Protein AF-A0A949Z017-F1 (afdb_monomer)

Radius of gyration: 17.83 Å; Cα contacts (8 Å, |Δi|>4): 53; chains: 1; bounding box: 43×36×55 Å

Foldseek 3Di:
DEDLQPPVQVDPPPVSNVQRDYDHDNCPDPVCCCVRPVCVVVVVVVLVCCCVVPDPDDDPLCVVVSVVVVVVCVVCVVPPDCPVVVVVVCVVPADDDDPVCVVVSPDDVSVVPPPPRPDRPDDDDPDD

pLDDT: mean 74.89, std 16.21, range [35.22, 94.5]

Secondary structure (DSSP, 8-state):
-EE---GGGG-SSHHHHHH---EE---SSGGGHHHH-TTHHHHHHHHHHHHHHH-S---GGGHHHHHHHHHHHHTTTT--TTHHHHHHHHHHHSPP--HHHHHHT---STT-S---PPP--PPPP---

Mean predicted aligned error: 11.19 Å

Solvent-accessible surface area (backbone atoms only — not comparable to full-atom values): 8220 Å² total; per-residue (Å²): 85,84,41,67,54,56,74,81,68,67,33,98,47,80,70,48,50,79,72,51,68,63,49,66,50,67,72,88,48,79,78,50,42,59,76,78,44,66,60,52,65,58,50,51,50,51,52,53,52,48,51,64,72,75,36,99,71,83,52,80,71,49,41,78,54,56,54,50,51,48,53,55,48,66,77,41,69,91,42,77,86,54,48,66,57,53,48,52,51,47,62,72,72,44,73,83,79,52,71,66,40,56,75,70,45,55,75,70,70,68,78,72,58,79,74,80,66,75,73,85,74,78,74,79,80,86,76,132

Structure (mmCIF, N/CA/C/O backbone):
data_AF-A0A949Z017-F1
#
_entry.id   AF-A0A949Z017-F1
#
loop_
_atom_site.group_PDB
_atom_site.id
_atom_site.type_symbol
_atom_site.label_atom_id
_atom_site.label_alt_id
_atom_site.label_comp_id
_atom_site.label_asym_id
_atom_site.label_entity_id
_atom_site.label_seq_id
_atom_site.pdbx_PDB_ins_code
_atom_site.Cartn_x
_atom_site.Cartn_y
_atom_site.Cartn_z
_atom_site.occupancy
_atom_site.B_iso_or_equiv
_atom_site.auth_seq_id
_atom_site.auth_comp_id
_atom_site.auth_asym_id
_atom_site.auth_atom_id
_atom_site.pdbx_PDB_model_num
ATOM 1 N N . MET A 1 1 ? 4.578 -12.236 -18.664 1.00 68.25 1 MET A N 1
ATOM 2 C CA . MET A 1 1 ? 4.961 -11.004 -17.926 1.00 68.25 1 MET A CA 1
ATOM 3 C C . MET A 1 1 ? 6.401 -11.142 -17.444 1.00 68.25 1 MET A C 1
ATOM 5 O O . MET A 1 1 ? 6.753 -12.227 -17.006 1.00 68.25 1 MET A O 1
ATOM 9 N N . LEU A 1 2 ? 7.226 -10.096 -17.527 1.00 78.12 2 LEU A N 1
ATOM 10 C CA . LEU A 1 2 ? 8.580 -10.097 -16.955 1.00 78.12 2 LEU A CA 1
ATOM 11 C C . LEU A 1 2 ? 8.506 -9.939 -15.427 1.00 78.12 2 LEU A C 1
ATOM 13 O O . LEU A 1 2 ? 7.743 -9.097 -14.950 1.00 78.12 2 LEU A O 1
ATOM 17 N N . THR A 1 3 ? 9.254 -10.729 -14.658 1.00 77.06 3 THR A N 1
ATOM 18 C CA . THR A 1 3 ? 9.318 -10.597 -13.188 1.00 77.06 3 THR A CA 1
ATOM 19 C C . THR A 1 3 ? 10.755 -10.684 -12.693 1.00 77.06 3 THR A C 1
ATOM 21 O O . THR A 1 3 ? 11.613 -11.238 -13.368 1.00 77.06 3 THR A O 1
ATOM 24 N N . ASP A 1 4 ? 11.009 -10.173 -11.491 1.00 76.69 4 ASP A N 1
ATOM 25 C CA . ASP A 1 4 ? 12.310 -10.227 -10.802 1.00 76.69 4 ASP A CA 1
ATOM 26 C C . ASP A 1 4 ? 12.712 -11.643 -10.327 1.00 76.69 4 ASP A C 1
ATOM 28 O O . ASP A 1 4 ? 13.735 -11.830 -9.670 1.00 76.69 4 ASP A O 1
ATOM 32 N N . GLY A 1 5 ? 11.892 -12.660 -10.620 1.00 74.19 5 GLY A N 1
ATOM 33 C CA . GLY A 1 5 ? 12.123 -14.036 -10.193 1.00 74.19 5 GLY A CA 1
ATOM 34 C C . GLY A 1 5 ? 11.853 -14.309 -8.708 1.00 74.19 5 GLY A C 1
ATOM 35 O O . GLY A 1 5 ? 12.232 -15.384 -8.225 1.00 74.19 5 GLY A O 1
ATOM 36 N N . PHE A 1 6 ? 11.178 -13.401 -7.986 1.00 7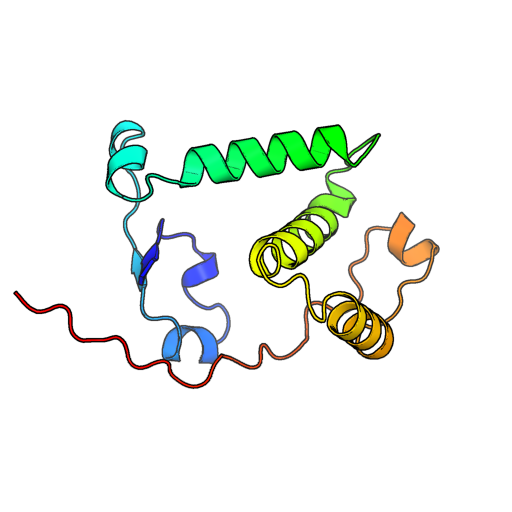7.62 6 PHE A N 1
ATOM 37 C CA . PHE A 1 6 ? 10.813 -13.604 -6.583 1.00 77.62 6 PHE A CA 1
ATOM 38 C C . PHE A 1 6 ? 10.030 -14.909 -6.382 1.00 77.62 6 PHE A C 1
ATOM 40 O O . PHE A 1 6 ? 9.085 -15.223 -7.110 1.00 77.62 6 PHE A O 1
ATOM 47 N N . ALA A 1 7 ? 10.389 -15.665 -5.339 1.00 75.81 7 ALA A N 1
ATOM 48 C CA . ALA A 1 7 ? 9.821 -16.986 -5.064 1.00 75.81 7 ALA A CA 1
ATOM 49 C C . ALA A 1 7 ? 8.287 -16.977 -4.918 1.00 75.81 7 ALA A C 1
ATOM 51 O O . ALA A 1 7 ? 7.638 -17.980 -5.207 1.00 75.81 7 ALA A O 1
ATOM 52 N N . GLY A 1 8 ? 7.689 -15.841 -4.541 1.00 69.88 8 GLY A N 1
ATOM 53 C CA . GLY A 1 8 ? 6.236 -15.676 -4.471 1.00 69.88 8 GLY A CA 1
ATOM 54 C C . GLY A 1 8 ? 5.505 -15.841 -5.812 1.00 69.88 8 GLY A C 1
ATOM 55 O O . GLY A 1 8 ? 4.326 -16.190 -5.810 1.00 69.88 8 GLY A O 1
ATOM 56 N N . TYR A 1 9 ? 6.182 -15.649 -6.950 1.00 70.19 9 TYR A N 1
ATOM 57 C CA . TYR A 1 9 ? 5.603 -15.868 -8.282 1.00 70.19 9 TYR A CA 1
ATOM 58 C C . TYR A 1 9 ? 5.581 -17.335 -8.707 1.00 70.19 9 TYR A C 1
ATOM 60 O O . TYR A 1 9 ? 4.864 -17.682 -9.642 1.00 70.19 9 TYR A O 1
ATOM 68 N N . ARG A 1 10 ? 6.330 -18.205 -8.020 1.00 69.44 10 ARG A N 1
ATOM 69 C CA . ARG A 1 10 ? 6.430 -19.633 -8.362 1.00 69.44 10 ARG A CA 1
ATOM 70 C C . ARG A 1 10 ? 5.168 -20.428 -8.025 1.00 69.44 10 ARG A C 1
ATOM 72 O O . ARG A 1 10 ? 5.103 -21.594 -8.378 1.00 69.44 10 ARG A O 1
ATOM 79 N N . GLY A 1 11 ? 4.175 -19.792 -7.395 1.00 60.97 11 GLY A N 1
ATOM 80 C CA . GLY A 1 11 ? 2.915 -20.422 -7.019 1.00 60.97 11 GLY A CA 1
ATOM 81 C C . GLY A 1 11 ? 3.120 -21.432 -5.897 1.00 60.97 11 GLY A C 1
ATOM 82 O O . GLY A 1 11 ? 3.616 -22.527 -6.108 1.00 60.97 11 GLY A O 1
ATOM 83 N N . ARG A 1 12 ? 2.731 -21.070 -4.671 1.00 55.28 12 ARG A N 1
ATOM 84 C CA . ARG A 1 12 ? 2.632 -22.055 -3.578 1.00 55.28 12 ARG A CA 1
ATOM 85 C C . ARG A 1 12 ? 1.359 -22.909 -3.689 1.00 55.28 12 ARG A C 1
ATOM 87 O O . ARG A 1 12 ? 1.282 -23.953 -3.061 1.00 55.28 12 ARG A O 1
ATOM 94 N N . ASP A 1 13 ? 0.405 -22.433 -4.490 1.00 57.75 13 ASP A N 1
ATOM 95 C CA . ASP A 1 13 ? -0.872 -23.054 -4.844 1.00 57.75 13 ASP A CA 1
ATOM 96 C C . ASP A 1 13 ? -0.839 -23.443 -6.327 1.00 57.75 13 ASP A C 1
ATOM 98 O O . ASP A 1 13 ? -0.433 -22.623 -7.162 1.00 57.75 13 ASP A O 1
ATOM 102 N N . ALA A 1 14 ? -1.278 -24.662 -6.652 1.00 56.28 14 ALA A N 1
ATOM 103 C CA . ALA A 1 14 ? -1.235 -25.226 -8.007 1.00 56.28 14 ALA A CA 1
ATOM 104 C C . ALA A 1 14 ? -1.967 -24.352 -9.048 1.00 56.28 14 ALA A C 1
ATOM 106 O O . ALA A 1 14 ? -1.526 -24.242 -10.193 1.00 56.28 14 ALA A O 1
ATOM 107 N N . ASP A 1 15 ? -3.016 -23.643 -8.627 1.00 60.56 15 ASP A N 1
ATOM 108 C CA . ASP A 1 15 ? -3.818 -22.776 -9.493 1.00 60.56 15 ASP A CA 1
ATOM 109 C C . ASP A 1 15 ? -3.059 -21.527 -9.966 1.00 60.56 15 ASP A C 1
ATOM 111 O O . ASP A 1 15 ? -3.282 -21.030 -11.071 1.00 60.56 15 ASP A O 1
ATOM 115 N N . LEU A 1 16 ? -2.126 -20.993 -9.166 1.00 62.97 16 LEU A N 1
ATOM 116 C CA . LEU A 1 16 ? -1.446 -19.745 -9.529 1.00 62.97 16 LEU A CA 1
ATOM 117 C C . LEU A 1 16 ? -0.483 -19.948 -10.708 1.00 62.97 16 LEU A C 1
ATOM 119 O O . LEU A 1 16 ? -0.369 -19.063 -11.555 1.00 62.97 16 LEU A O 1
ATOM 123 N N . GLY A 1 17 ? 0.168 -21.112 -10.788 1.00 62.97 17 GLY A N 1
ATOM 124 C CA . GLY A 1 17 ? 1.084 -21.455 -11.881 1.00 62.97 17 GLY A CA 1
ATOM 125 C C . GLY A 1 17 ? 0.383 -21.600 -13.236 1.00 62.97 17 GLY A C 1
ATOM 126 O O . GLY A 1 17 ? 0.965 -21.261 -14.264 1.00 62.97 17 GLY A O 1
ATOM 127 N N . ALA A 1 18 ? -0.888 -22.019 -13.242 1.00 66.38 18 ALA A N 1
ATOM 128 C CA . ALA A 1 18 ? -1.683 -22.148 -14.463 1.00 66.38 18 ALA A CA 1
ATOM 129 C C . ALA A 1 18 ? -2.031 -20.786 -15.094 1.00 66.38 18 ALA A C 1
ATOM 131 O O . ALA A 1 18 ? -2.105 -20.662 -16.318 1.00 66.38 18 ALA A O 1
ATOM 132 N N . HIS A 1 19 ? -2.208 -19.750 -14.268 1.00 65.56 19 HIS A N 1
ATOM 133 C CA . HIS A 1 19 ? -2.658 -18.429 -14.716 1.00 65.56 19 HIS A CA 1
ATOM 134 C C . HIS A 1 19 ? -1.549 -17.373 -14.771 1.00 65.56 19 HIS A C 1
ATOM 136 O O . HIS A 1 19 ? -1.686 -16.380 -15.488 1.00 65.56 19 HIS A O 1
ATOM 142 N N . LEU A 1 20 ? -0.445 -17.563 -14.045 1.00 70.31 20 LEU A N 1
ATOM 143 C CA . LEU A 1 20 ? 0.646 -16.595 -13.966 1.00 70.31 20 LEU A CA 1
ATOM 144 C C . LEU A 1 20 ? 1.869 -17.048 -14.773 1.00 70.31 20 LEU A C 1
ATOM 146 O O . LEU A 1 20 ? 2.900 -17.437 -14.221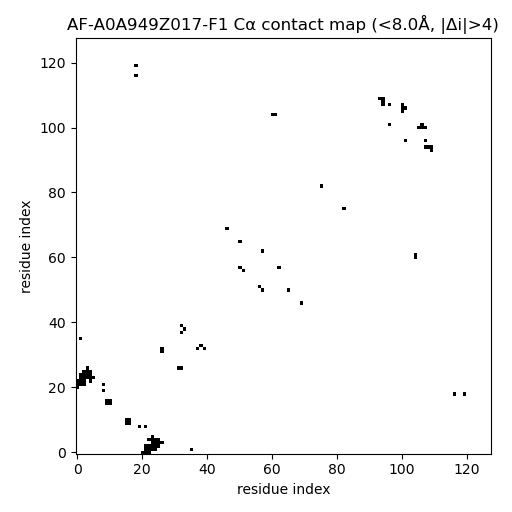 1.00 70.31 20 LEU A O 1
ATOM 150 N N . LYS A 1 21 ? 1.777 -16.932 -16.102 1.00 72.69 21 LYS A N 1
ATOM 151 C CA . LYS A 1 21 ? 2.929 -17.125 -16.994 1.00 72.69 21 LYS A CA 1
ATOM 152 C C . LYS A 1 21 ? 3.885 -15.936 -16.886 1.00 72.69 21 LYS A C 1
ATOM 154 O O . LYS A 1 21 ? 3.603 -14.831 -17.373 1.00 72.69 21 LYS A O 1
ATOM 159 N N . HIS A 1 22 ? 5.028 -16.163 -16.248 1.00 76.62 22 HIS A N 1
ATOM 160 C CA . HIS A 1 22 ? 6.069 -15.156 -16.109 1.00 76.62 22 HIS A CA 1
ATOM 161 C C . HIS A 1 22 ? 7.434 -15.645 -16.587 1.00 76.62 22 HIS A C 1
ATOM 163 O O . HIS A 1 22 ? 7.741 -16.830 -16.503 1.00 76.62 22 HIS A O 1
ATOM 169 N N . THR A 1 23 ? 8.242 -14.700 -17.059 1.00 77.94 23 THR A N 1
ATOM 170 C CA . THR A 1 23 ? 9.643 -14.917 -17.418 1.00 77.94 23 THR A CA 1
ATOM 171 C C . THR A 1 23 ? 10.487 -14.323 -16.293 1.00 77.94 23 THR A C 1
ATOM 173 O O . THR A 1 23 ? 10.508 -13.094 -16.161 1.00 77.94 23 THR A O 1
ATOM 176 N N . PRO A 1 24 ? 11.107 -15.154 -15.435 1.00 76.75 24 PRO A N 1
ATOM 177 C CA . PRO A 1 24 ? 11.928 -14.656 -14.344 1.00 76.75 24 PRO A CA 1
ATOM 178 C C . PRO A 1 24 ? 13.248 -14.120 -14.904 1.00 76.75 24 PRO A C 1
ATOM 180 O O . PRO A 1 24 ? 14.008 -14.856 -15.527 1.00 76.75 24 PRO A O 1
ATOM 183 N N . VAL A 1 25 ? 13.523 -12.844 -14.656 1.00 78.00 25 VAL A N 1
ATOM 184 C CA . VAL A 1 25 ? 14.809 -12.202 -14.926 1.00 78.00 25 VAL A CA 1
ATOM 185 C C . VAL A 1 25 ? 15.348 -11.691 -13.603 1.00 78.00 25 VAL A C 1
ATOM 187 O O . VAL A 1 25 ? 14.876 -10.698 -13.051 1.00 78.00 25 VAL A O 1
ATOM 190 N N . VAL A 1 26 ? 16.323 -12.421 -13.068 1.00 72.25 26 VAL A N 1
ATOM 191 C CA . VAL A 1 26 ? 17.032 -12.023 -11.855 1.00 72.25 26 VAL A CA 1
ATOM 192 C C . VAL A 1 26 ? 18.051 -10.965 -12.252 1.00 72.25 26 VAL A C 1
ATOM 194 O O . VAL A 1 26 ? 18.953 -11.233 -13.044 1.00 72.25 26 VAL A O 1
ATOM 197 N N . GLN A 1 27 ? 17.894 -9.759 -11.713 1.00 66.75 27 GLN A N 1
ATOM 198 C CA . GLN A 1 27 ? 18.869 -8.689 -11.889 1.00 66.75 27 GLN A CA 1
ATOM 199 C C . GLN A 1 27 ? 20.145 -9.075 -11.147 1.00 66.75 27 GLN A C 1
ATOM 201 O O . GLN A 1 27 ? 20.198 -9.039 -9.921 1.00 66.75 27 GLN A O 1
ATOM 206 N N . SER A 1 28 ? 21.150 -9.517 -11.898 1.00 68.25 28 SER A N 1
ATOM 207 C CA . SER A 1 28 ? 22.491 -9.786 -11.379 1.00 68.25 28 SER A CA 1
ATOM 208 C C . SER A 1 28 ? 23.206 -8.492 -10.984 1.00 68.25 28 SER A C 1
ATOM 210 O O . SER A 1 28 ? 23.874 -8.458 -9.956 1.00 68.25 28 SER A O 1
ATOM 212 N N . ASP A 1 29 ? 23.023 -7.431 -11.775 1.00 71.88 29 ASP A N 1
ATOM 213 C CA . ASP A 1 29 ? 23.582 -6.098 -11.551 1.00 71.88 29 ASP A CA 1
ATOM 214 C C . ASP A 1 29 ? 22.468 -5.050 -11.381 1.00 71.88 29 ASP A C 1
ATOM 216 O O . ASP A 1 29 ? 21.452 -5.061 -12.082 1.00 71.88 29 ASP A O 1
ATOM 220 N N . SER A 1 30 ? 22.699 -4.115 -10.461 1.00 64.50 30 SER A N 1
ATOM 221 C CA . SER A 1 30 ? 21.893 -2.921 -10.206 1.00 64.50 30 SER A CA 1
ATOM 222 C C . SER A 1 30 ? 21.668 -2.044 -11.444 1.00 64.50 30 SER A C 1
ATOM 224 O O . SER A 1 30 ? 20.603 -1.440 -11.565 1.00 64.50 30 SER A O 1
ATOM 226 N N . ALA A 1 31 ? 22.618 -2.004 -12.386 1.00 67.06 31 ALA A N 1
ATOM 227 C CA . ALA A 1 31 ? 22.483 -1.240 -13.628 1.00 67.06 31 ALA A CA 1
ATOM 228 C C . ALA A 1 31 ? 21.345 -1.769 -14.523 1.00 67.06 31 ALA A C 1
ATOM 230 O O . ALA A 1 31 ? 20.655 -0.995 -15.189 1.00 67.06 31 ALA A O 1
ATOM 231 N N . ASN A 1 32 ? 21.067 -3.074 -14.453 1.00 70.38 32 ASN A N 1
ATOM 232 C CA . ASN A 1 32 ? 20.031 -3.731 -15.254 1.00 70.38 32 ASN A CA 1
ATOM 233 C C . ASN A 1 32 ? 18.610 -3.403 -14.755 1.00 70.38 32 ASN A C 1
ATOM 235 O O . ASN A 1 32 ? 17.615 -3.744 -15.400 1.00 70.38 32 ASN A O 1
ATOM 239 N N . ALA A 1 33 ? 18.486 -2.730 -13.603 1.00 64.44 33 ALA A N 1
ATOM 240 C CA . ALA A 1 33 ? 17.199 -2.329 -13.051 1.00 64.44 33 ALA A CA 1
ATOM 241 C C . ALA A 1 33 ? 16.459 -1.306 -13.914 1.00 64.44 33 ALA A C 1
ATOM 243 O O . ALA A 1 33 ? 15.244 -1.426 -14.093 1.00 64.44 33 ALA A O 1
ATOM 244 N N . GLY A 1 34 ? 17.196 -0.357 -14.497 1.00 64.94 34 GLY A N 1
ATOM 245 C CA . GLY A 1 34 ? 16.637 0.644 -15.403 1.00 64.94 34 GLY A CA 1
ATOM 246 C C . GLY A 1 34 ? 16.148 0.057 -16.728 1.00 64.94 34 GLY A C 1
ATOM 247 O O . GLY A 1 34 ? 15.182 0.563 -17.291 1.00 64.94 34 GLY A O 1
ATOM 248 N N . GLU A 1 35 ? 16.770 -1.029 -17.191 1.00 72.44 35 GLU A N 1
ATOM 249 C CA . GLU A 1 35 ? 16.427 -1.697 -18.451 1.00 72.44 35 GLU A CA 1
ATOM 250 C C . GLU A 1 35 ? 15.185 -2.585 -18.305 1.00 72.44 35 GLU A C 1
ATOM 252 O O . GLU A 1 35 ? 14.233 -2.471 -19.0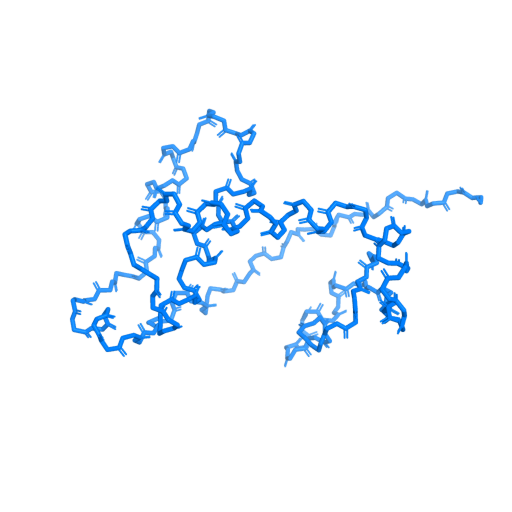75 1.00 72.44 35 GLU A O 1
ATOM 257 N N . PHE A 1 36 ? 15.152 -3.438 -17.276 1.00 73.44 36 PHE A N 1
ATOM 258 C CA . PHE A 1 36 ? 14.067 -4.408 -17.111 1.00 73.44 36 PHE A CA 1
ATOM 259 C C . PHE A 1 36 ? 12.843 -3.848 -16.373 1.00 73.44 36 PHE A C 1
ATOM 261 O O . PHE A 1 36 ? 11.716 -4.245 -16.675 1.00 73.44 36 PHE A O 1
ATOM 268 N N . PHE A 1 37 ? 13.026 -2.931 -15.413 1.00 78.31 37 PHE A N 1
ATOM 269 C CA . PHE A 1 37 ? 11.930 -2.364 -14.616 1.00 78.31 37 PHE A CA 1
ATOM 270 C C . PHE A 1 37 ? 12.100 -0.851 -14.379 1.00 78.31 37 PHE A C 1
ATOM 272 O O . PHE A 1 37 ? 12.261 -0.418 -13.235 1.00 78.31 37 PHE A O 1
ATOM 279 N N . PRO A 1 38 ? 11.965 -0.008 -15.417 1.00 78.50 38 PRO A N 1
ATOM 280 C CA . PRO A 1 38 ? 12.296 1.420 -15.343 1.00 78.50 38 PRO A CA 1
ATOM 281 C C . PRO A 1 38 ? 11.527 2.201 -14.261 1.00 78.50 38 PRO A C 1
ATOM 283 O O . PRO A 1 38 ? 12.032 3.171 -13.705 1.00 78.50 38 PRO A O 1
ATOM 286 N N . ILE A 1 39 ? 10.307 1.774 -13.916 1.00 83.94 39 ILE A N 1
ATOM 287 C CA . ILE A 1 39 ? 9.432 2.475 -12.957 1.00 83.94 39 ILE A CA 1
ATOM 288 C C . ILE A 1 39 ? 9.660 2.006 -11.505 1.00 83.94 39 ILE A C 1
ATOM 290 O O . ILE A 1 39 ? 9.156 2.624 -10.564 1.00 83.94 39 ILE A O 1
ATOM 294 N N . ILE A 1 40 ? 10.416 0.925 -11.272 1.00 84.94 40 ILE A N 1
ATOM 295 C CA . ILE A 1 40 ? 10.446 0.264 -9.958 1.00 84.94 40 ILE A CA 1
ATOM 296 C C . ILE A 1 40 ? 11.016 1.159 -8.853 1.00 84.94 40 ILE A C 1
ATOM 298 O O . ILE A 1 40 ? 10.474 1.211 -7.749 1.00 84.94 40 ILE A O 1
ATOM 302 N N . HIS A 1 41 ? 12.059 1.931 -9.157 1.00 85.06 41 HIS A N 1
ATOM 303 C CA . HIS A 1 41 ? 12.658 2.853 -8.196 1.00 85.06 41 HIS A CA 1
ATOM 304 C C . HIS A 1 41 ? 11.691 3.980 -7.828 1.00 85.06 41 HIS A C 1
ATOM 306 O O . HIS A 1 41 ? 11.539 4.294 -6.648 1.00 85.06 41 HIS A O 1
ATOM 312 N N . THR A 1 42 ? 10.963 4.524 -8.807 1.00 89.62 42 THR A N 1
ATOM 313 C CA . THR A 1 42 ? 9.902 5.512 -8.569 1.00 89.62 42 THR A CA 1
ATOM 314 C C . THR A 1 42 ? 8.790 4.924 -7.708 1.00 89.62 42 THR A C 1
ATOM 316 O O . THR A 1 42 ? 8.316 5.575 -6.779 1.00 89.62 42 THR A O 1
ATOM 319 N N . LEU A 1 43 ? 8.405 3.671 -7.961 1.00 89.69 43 LEU A N 1
ATOM 320 C CA . LEU A 1 43 ? 7.403 2.966 -7.169 1.00 89.69 43 LEU A CA 1
ATOM 321 C C . LEU A 1 43 ? 7.818 2.868 -5.696 1.00 89.69 43 LEU A C 1
ATOM 323 O O . LEU A 1 43 ? 7.037 3.216 -4.810 1.00 89.69 43 LEU A O 1
ATOM 327 N N . PHE A 1 44 ? 9.057 2.445 -5.431 1.00 89.94 44 PHE A N 1
ATOM 328 C CA . PHE A 1 44 ? 9.582 2.348 -4.071 1.00 89.94 44 PHE A CA 1
ATOM 329 C C . PHE A 1 44 ? 9.712 3.710 -3.391 1.00 89.94 44 PHE A C 1
ATOM 331 O O . PHE A 1 44 ? 9.358 3.833 -2.218 1.00 89.94 44 PHE A O 1
ATOM 338 N N . SER A 1 45 ? 10.163 4.737 -4.110 1.00 91.75 45 SER A N 1
ATOM 339 C CA . SER A 1 45 ? 10.200 6.110 -3.596 1.00 91.75 45 SER A CA 1
ATOM 340 C C . SER A 1 45 ? 8.803 6.603 -3.214 1.00 91.75 45 SER A C 1
ATOM 342 O O . SER A 1 45 ? 8.626 7.155 -2.130 1.00 91.75 45 SER A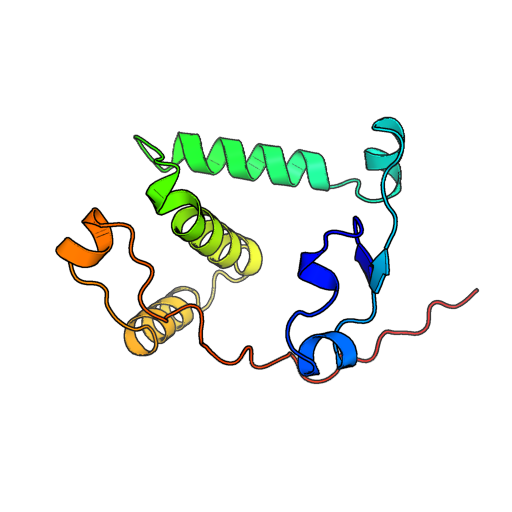 O 1
ATOM 344 N N . ASN A 1 46 ? 7.787 6.307 -4.028 1.00 93.38 46 ASN A N 1
ATOM 345 C CA . ASN A 1 46 ? 6.397 6.664 -3.741 1.00 93.38 46 ASN A CA 1
ATOM 346 C C . ASN A 1 46 ? 5.842 5.926 -2.515 1.00 93.38 46 ASN A C 1
ATOM 348 O O . ASN A 1 46 ? 5.138 6.530 -1.709 1.00 93.38 46 ASN A O 1
ATOM 352 N N . ILE A 1 47 ? 6.160 4.637 -2.345 1.00 93.81 47 ILE A N 1
ATOM 353 C CA . ILE A 1 47 ? 5.768 3.873 -1.149 1.00 93.81 47 ILE A CA 1
ATOM 354 C C . ILE A 1 47 ? 6.388 4.498 0.103 1.00 93.81 47 ILE A C 1
ATOM 356 O O . ILE A 1 47 ? 5.685 4.716 1.088 1.00 93.81 47 ILE A O 1
ATOM 360 N N . LYS A 1 48 ? 7.689 4.814 0.064 1.00 92.06 48 LYS A N 1
ATOM 361 C CA . LYS A 1 48 ? 8.399 5.441 1.189 1.00 92.06 48 LYS A CA 1
ATOM 362 C C . LYS A 1 48 ? 7.794 6.799 1.544 1.00 92.06 48 LYS A C 1
ATOM 364 O O . LYS A 1 48 ? 7.476 7.027 2.708 1.00 92.06 48 LYS A O 1
ATOM 369 N N . ALA A 1 49 ? 7.582 7.660 0.549 1.00 94.25 49 ALA A N 1
ATOM 370 C CA . ALA A 1 49 ? 6.971 8.971 0.748 1.00 94.25 49 ALA A CA 1
ATOM 371 C C . ALA A 1 49 ? 5.549 8.861 1.320 1.00 94.25 49 ALA A C 1
ATOM 373 O O . ALA A 1 49 ? 5.203 9.579 2.253 1.00 94.25 49 ALA A O 1
ATOM 374 N N . TRP A 1 50 ? 4.741 7.922 0.819 1.00 94.50 50 TRP A N 1
ATOM 375 C CA . TRP A 1 50 ? 3.391 7.685 1.330 1.00 94.50 50 TRP A CA 1
ATOM 376 C C . TRP A 1 50 ? 3.386 7.196 2.783 1.00 94.50 50 TRP A C 1
ATOM 378 O O . TRP A 1 50 ? 2.591 7.696 3.579 1.00 94.50 50 TRP A O 1
ATOM 388 N N . LEU A 1 51 ? 4.272 6.258 3.137 1.00 93.00 51 LEU A N 1
ATOM 389 C CA . LEU A 1 51 ? 4.382 5.731 4.501 1.00 93.00 51 LEU A CA 1
ATOM 390 C C . LEU A 1 51 ? 4.735 6.834 5.501 1.00 93.00 51 LEU A C 1
ATOM 392 O O . LEU A 1 51 ? 4.078 6.943 6.532 1.00 93.00 51 LEU A O 1
ATOM 396 N N . VAL A 1 52 ? 5.736 7.656 5.176 1.00 92.38 52 VAL A N 1
ATOM 397 C CA . VAL A 1 52 ? 6.193 8.758 6.036 1.00 92.38 52 VAL A CA 1
ATOM 398 C C . VAL A 1 52 ? 5.167 9.894 6.091 1.00 92.38 52 VAL A C 1
ATOM 400 O O . VAL A 1 52 ? 4.972 10.487 7.144 1.00 92.38 52 VAL A O 1
ATOM 403 N N . GLY A 1 53 ? 4.493 10.192 4.977 1.00 93.00 53 GLY A N 1
ATOM 404 C CA . GLY A 1 53 ? 3.520 11.285 4.912 1.00 93.00 53 GLY A CA 1
ATOM 405 C C . GLY A 1 53 ? 2.159 10.963 5.536 1.00 93.00 53 GLY A C 1
ATOM 406 O O . GLY A 1 53 ? 1.499 11.860 6.046 1.00 93.00 53 GLY A O 1
ATOM 407 N N . THR A 1 54 ? 1.720 9.701 5.496 1.00 91.50 54 THR A N 1
ATOM 408 C CA . THR A 1 54 ? 0.370 9.305 5.951 1.00 91.50 54 THR A CA 1
ATOM 409 C C . THR A 1 54 ? 0.355 8.820 7.398 1.00 91.50 54 THR A C 1
ATOM 411 O O . THR A 1 54 ? -0.660 8.949 8.082 1.00 91.50 54 THR A O 1
ATOM 414 N N . HIS A 1 55 ? 1.449 8.223 7.875 1.00 89.69 55 HIS A N 1
ATOM 415 C CA . HIS A 1 55 ? 1.493 7.580 9.183 1.00 89.69 55 HIS A CA 1
ATOM 416 C C . HIS A 1 55 ? 2.530 8.248 10.085 1.00 89.69 55 HIS A C 1
ATOM 418 O O . HIS A 1 55 ? 3.700 8.338 9.734 1.00 89.69 55 HIS A O 1
ATOM 424 N N . HIS A 1 56 ? 2.118 8.634 11.296 1.00 86.00 56 HIS A N 1
ATOM 425 C CA . HIS A 1 56 ? 3.030 9.176 12.312 1.00 86.00 56 HIS A CA 1
ATOM 426 C C . HIS A 1 56 ? 4.077 8.158 12.791 1.00 86.00 56 HIS A C 1
ATOM 428 O O . HIS A 1 56 ? 5.151 8.537 13.246 1.00 86.00 56 HIS A O 1
ATOM 434 N N . GLY A 1 57 ? 3.774 6.863 12.688 1.00 87.31 57 GLY A N 1
ATOM 435 C CA . GLY A 1 57 ? 4.689 5.782 13.023 1.00 87.31 57 GLY A CA 1
ATOM 436 C C . GLY A 1 57 ? 4.292 4.503 12.300 1.00 87.31 57 GLY A C 1
ATOM 437 O O . GLY A 1 57 ? 3.113 4.148 12.242 1.00 87.31 57 GLY A O 1
ATOM 438 N N . VAL A 1 58 ? 5.282 3.813 11.739 1.00 88.69 58 VAL A N 1
ATOM 439 C CA . VAL A 1 58 ? 5.092 2.561 11.002 1.00 88.69 58 VAL A CA 1
ATOM 440 C C . VAL A 1 58 ? 5.785 1.446 11.770 1.00 88.69 58 VAL A C 1
ATOM 442 O O . VAL A 1 58 ? 7.003 1.438 11.915 1.00 88.69 58 VAL A O 1
ATOM 445 N N . SER A 1 59 ? 5.003 0.484 12.255 1.00 89.31 59 SER A N 1
ATOM 446 C CA . SER A 1 59 ? 5.540 -0.715 12.897 1.00 89.31 59 SER A CA 1
ATOM 447 C C . SER A 1 59 ? 5.695 -1.849 11.888 1.00 89.31 59 SER A C 1
ATOM 449 O O . SER A 1 59 ? 4.761 -2.152 11.139 1.00 89.31 59 SER A O 1
ATOM 451 N N . ALA A 1 60 ? 6.836 -2.547 11.928 1.00 89.06 60 ALA A N 1
ATOM 452 C CA . ALA A 1 60 ? 7.077 -3.757 11.134 1.00 89.06 60 ALA A CA 1
ATOM 453 C C . ALA A 1 60 ? 5.971 -4.811 11.337 1.00 89.06 60 ALA A C 1
ATOM 455 O O . ALA A 1 60 ? 5.564 -5.488 10.393 1.00 89.06 60 ALA A O 1
ATOM 456 N N . LYS A 1 61 ? 5.399 -4.865 12.547 1.00 89.19 61 LYS A N 1
ATOM 457 C CA . LYS A 1 61 ? 4.268 -5.724 12.922 1.00 89.19 61 LYS A CA 1
ATOM 458 C C . LYS A 1 61 ? 3.027 -5.525 12.047 1.00 89.19 61 LYS A C 1
ATOM 460 O O . LYS A 1 61 ? 2.265 -6.461 11.819 1.00 89.19 61 LYS A O 1
ATOM 465 N N . HIS A 1 62 ? 2.807 -4.307 11.560 1.00 88.62 62 HIS A N 1
ATOM 466 C CA . HIS A 1 62 ? 1.649 -3.954 10.738 1.00 88.62 62 HIS A CA 1
ATOM 467 C C . HIS A 1 62 ? 2.018 -3.685 9.278 1.00 88.62 62 HIS A C 1
ATOM 469 O O . HIS A 1 62 ? 1.137 -3.364 8.481 1.00 88.62 62 HIS A O 1
ATOM 475 N N . LEU A 1 63 ? 3.279 -3.900 8.887 1.00 89.44 63 LEU A N 1
ATOM 476 C CA . LEU A 1 63 ? 3.762 -3.684 7.522 1.00 89.44 63 LEU A CA 1
ATOM 477 C C . LEU A 1 63 ? 2.895 -4.365 6.446 1.00 89.44 63 LEU A C 1
ATOM 479 O O . LEU A 1 63 ? 2.518 -3.692 5.482 1.00 89.44 63 LEU A O 1
ATOM 483 N N . PRO A 1 64 ? 2.447 -5.628 6.614 1.00 87.25 64 PRO A N 1
ATOM 484 C CA . PRO A 1 64 ? 1.564 -6.261 5.635 1.00 87.25 64 PRO A CA 1
ATOM 485 C C . PRO A 1 64 ? 0.191 -5.586 5.473 1.00 87.25 64 PRO A C 1
ATOM 487 O O . PRO A 1 64 ? -0.489 -5.845 4.478 1.00 87.25 64 PRO A O 1
ATOM 490 N N . ARG A 1 65 ? -0.263 -4.780 6.445 1.00 86.69 65 ARG A N 1
ATOM 491 C CA . ARG A 1 65 ? -1.513 -4.002 6.365 1.00 86.69 65 ARG A CA 1
ATOM 492 C C . ARG A 1 65 ? -1.299 -2.723 5.574 1.00 86.69 65 ARG A C 1
ATOM 494 O O . ARG A 1 65 ? -2.043 -2.495 4.626 1.00 86.69 65 ARG A O 1
ATOM 501 N N . TYR A 1 66 ? -0.251 -1.969 5.908 1.00 90.94 66 TYR A N 1
ATOM 502 C CA . TYR A 1 66 ? 0.104 -0.742 5.195 1.00 90.94 66 TYR A CA 1
ATOM 503 C C . TYR A 1 66 ? 0.320 -1.010 3.704 1.00 90.94 66 TYR A C 1
ATOM 505 O O . TYR A 1 66 ? -0.260 -0.337 2.859 1.00 90.94 66 TYR A O 1
ATOM 513 N N . LEU A 1 67 ? 1.064 -2.068 3.362 1.00 90.44 67 LEU A N 1
ATOM 514 C CA . LEU A 1 67 ? 1.300 -2.425 1.961 1.00 90.44 67 LEU A CA 1
ATOM 515 C C . LEU A 1 67 ? 0.014 -2.835 1.230 1.00 90.44 67 LEU A C 1
ATOM 517 O O . LEU A 1 67 ? -0.153 -2.508 0.057 1.00 90.44 67 LEU A O 1
ATOM 521 N N . ARG A 1 68 ? -0.926 -3.504 1.910 1.00 87.44 68 ARG A N 1
ATOM 522 C CA . ARG A 1 68 ? -2.229 -3.845 1.318 1.00 87.44 68 ARG A CA 1
ATOM 523 C C . ARG A 1 68 ? -3.081 -2.616 1.045 1.00 87.44 68 ARG A C 1
ATOM 525 O O . ARG A 1 68 ? -3.729 -2.564 0.001 1.00 87.44 68 ARG A O 1
ATOM 532 N N . GLU A 1 69 ? -3.083 -1.650 1.959 1.00 88.19 69 GLU A N 1
ATOM 533 C CA . GLU A 1 69 ? -3.756 -0.370 1.747 1.00 88.19 69 GLU A CA 1
ATOM 534 C C . GLU A 1 69 ? -3.128 0.372 0.566 1.00 88.19 69 GLU A C 1
ATOM 536 O O . GLU A 1 69 ? -3.837 0.776 -0.357 1.00 88.19 69 GLU A O 1
ATOM 541 N N . TRP A 1 70 ? -1.799 0.472 0.543 1.00 91.94 70 TRP A N 1
ATOM 542 C CA . TRP A 1 70 ? -1.085 1.119 -0.547 1.00 91.94 70 TRP A CA 1
ATOM 543 C C . TRP A 1 70 ? -1.413 0.474 -1.898 1.00 91.94 70 TRP A C 1
ATOM 545 O O . TRP A 1 70 ? -1.807 1.174 -2.827 1.00 91.94 70 TRP A O 1
ATOM 555 N N . SER A 1 71 ? -1.362 -0.861 -2.006 1.00 90.00 71 SER A N 1
ATOM 556 C CA . SER A 1 71 ? -1.746 -1.569 -3.236 1.00 90.00 71 SER A CA 1
ATOM 557 C C . SER A 1 71 ? -3.207 -1.324 -3.620 1.00 90.00 71 SER A C 1
ATOM 559 O O . SER A 1 71 ? -3.526 -1.198 -4.803 1.00 90.00 71 SER A O 1
ATOM 561 N N . TYR A 1 72 ? -4.115 -1.255 -2.641 1.00 87.12 72 TYR A N 1
ATOM 562 C CA . TYR A 1 72 ? -5.523 -0.963 -2.895 1.00 87.12 72 TYR A CA 1
ATOM 563 C C . TYR A 1 72 ? -5.708 0.427 -3.514 1.00 87.12 72 TYR A C 1
ATOM 565 O O . TYR A 1 72 ? -6.420 0.538 -4.518 1.00 87.12 72 TYR A O 1
ATOM 573 N N . ARG A 1 73 ? -5.039 1.443 -2.951 1.00 87.88 73 ARG A N 1
ATOM 574 C CA . ARG A 1 73 ? -5.070 2.839 -3.413 1.00 87.88 73 ARG A CA 1
ATOM 575 C C . ARG A 1 73 ? -4.371 2.992 -4.764 1.00 87.88 73 ARG A C 1
ATOM 577 O O . ARG A 1 73 ? -4.962 3.526 -5.695 1.00 87.88 73 ARG A O 1
ATOM 584 N N . PHE A 1 74 ? -3.163 2.450 -4.914 1.00 88.81 74 PHE A N 1
ATOM 585 C CA . PHE A 1 74 ? -2.364 2.559 -6.136 1.00 88.81 74 PHE A CA 1
ATOM 586 C C . PHE A 1 74 ? -3.076 1.969 -7.361 1.00 88.81 74 PHE A C 1
ATOM 588 O O . PHE A 1 74 ? -3.130 2.605 -8.417 1.00 88.81 74 PHE A O 1
ATOM 595 N N . ASN A 1 75 ? -3.694 0.793 -7.206 1.00 87.62 75 ASN A N 1
ATOM 596 C CA . ASN A 1 75 ? -4.428 0.125 -8.284 1.00 87.62 75 ASN A CA 1
ATOM 597 C C . ASN A 1 75 ? -5.737 0.836 -8.668 1.00 87.62 75 ASN A C 1
ATOM 599 O O . ASN A 1 75 ? -6.308 0.525 -9.708 1.00 87.62 75 ASN A O 1
ATOM 603 N N . ARG A 1 76 ? -6.226 1.768 -7.841 1.00 86.25 76 ARG A N 1
ATOM 604 C CA . ARG A 1 76 ? -7.486 2.506 -8.050 1.00 86.25 76 ARG A CA 1
ATOM 605 C C . ARG A 1 76 ? -7.293 4.015 -8.190 1.00 86.25 76 ARG A C 1
ATOM 607 O O . ARG A 1 76 ? -8.274 4.738 -8.283 1.00 86.25 76 ARG A O 1
ATOM 614 N N . ARG A 1 77 ? -6.048 4.499 -8.246 1.00 86.94 77 ARG A N 1
ATOM 615 C CA . ARG A 1 77 ? -5.724 5.937 -8.258 1.00 86.94 77 ARG A CA 1
ATOM 616 C C . ARG A 1 77 ? -6.340 6.712 -9.433 1.00 86.94 77 ARG A C 1
ATOM 618 O O . ARG A 1 77 ? -6.592 7.897 -9.299 1.00 86.94 77 ARG A O 1
ATOM 625 N N . ASN A 1 78 ? -6.600 6.033 -10.551 1.00 87.00 78 ASN A N 1
ATOM 626 C CA . ASN A 1 78 ? -7.192 6.618 -11.759 1.00 87.00 78 ASN A CA 1
ATOM 627 C C . ASN A 1 78 ? -8.703 6.348 -11.870 1.00 87.00 78 ASN A C 1
ATOM 629 O O . ASN A 1 78 ? -9.260 6.456 -12.957 1.00 87.00 78 ASN A O 1
ATOM 633 N N . LEU A 1 79 ? -9.356 5.936 -10.779 1.00 83.81 79 LEU A N 1
ATOM 634 C CA . LEU A 1 79 ? -10.783 5.621 -10.754 1.00 83.81 79 LEU A CA 1
ATOM 635 C C . LEU A 1 79 ? -11.493 6.468 -9.683 1.00 83.81 79 LEU A C 1
ATOM 637 O O . LEU A 1 79 ? -11.849 5.936 -8.627 1.00 83.81 79 LEU A O 1
ATOM 641 N N . PRO A 1 80 ? -11.636 7.788 -9.913 1.00 73.62 80 PRO A N 1
ATOM 642 C CA . PRO A 1 80 ? -12.289 8.683 -8.959 1.00 73.62 80 PRO A CA 1
ATOM 643 C C . PRO A 1 80 ? -13.775 8.333 -8.793 1.00 7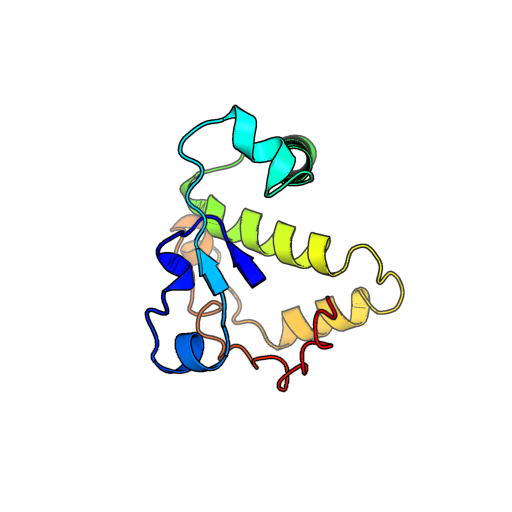3.62 80 PRO A C 1
ATOM 645 O O . PRO A 1 80 ? -14.272 8.277 -7.668 1.00 73.62 80 PRO A O 1
ATOM 648 N N . ASP A 1 81 ? -14.445 7.989 -9.895 1.00 77.00 81 ASP A N 1
ATOM 649 C CA . ASP A 1 81 ? -15.861 7.639 -9.908 1.00 77.00 81 ASP A CA 1
ATOM 650 C C . ASP A 1 81 ? -16.053 6.193 -9.421 1.00 77.00 81 ASP A C 1
ATOM 652 O O . ASP A 1 81 ? -15.731 5.219 -10.108 1.00 77.00 81 ASP A O 1
ATOM 656 N N . GLY A 1 82 ? -16.558 6.041 -8.194 1.00 76.75 82 GLY A N 1
ATOM 657 C CA . GLY A 1 82 ? -16.882 4.748 -7.586 1.00 76.75 82 GLY A CA 1
ATOM 658 C C . GLY A 1 82 ? -15.949 4.297 -6.461 1.00 76.75 82 GLY A C 1
ATOM 659 O O . GLY A 1 82 ? -16.109 3.176 -5.964 1.00 76.75 82 GLY A O 1
ATOM 660 N N . LEU A 1 83 ? -14.981 5.122 -6.039 1.00 80.50 83 LEU A N 1
ATOM 661 C CA . LEU A 1 83 ? -14.116 4.808 -4.894 1.00 80.50 83 LEU A CA 1
ATOM 662 C C . LEU A 1 83 ? -14.935 4.516 -3.625 1.00 80.50 83 LEU A C 1
ATOM 664 O O . LEU A 1 83 ? -14.654 3.547 -2.919 1.00 80.50 83 LEU A O 1
ATOM 6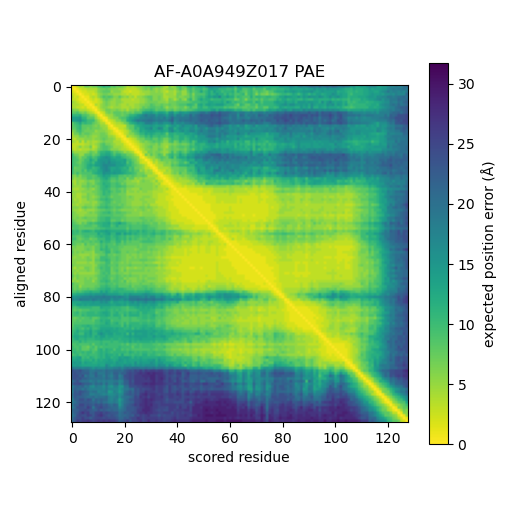68 N N . ASP A 1 84 ? -15.970 5.314 -3.387 1.00 83.31 84 ASP A N 1
ATOM 669 C CA . ASP A 1 84 ? -16.987 5.145 -2.350 1.00 83.31 84 ASP A CA 1
ATOM 670 C C . ASP A 1 84 ? -17.652 3.761 -2.420 1.00 83.31 84 ASP A C 1
ATOM 672 O O . ASP A 1 84 ? -17.650 3.011 -1.441 1.00 83.31 84 ASP A O 1
ATOM 676 N N . ARG A 1 85 ? -18.117 3.349 -3.603 1.00 85.81 85 ARG A N 1
ATOM 677 C CA . ARG A 1 85 ? -18.749 2.044 -3.817 1.00 85.81 85 ARG A CA 1
ATOM 678 C C . ARG A 1 85 ? -17.785 0.892 -3.549 1.00 85.81 85 ARG A C 1
ATOM 680 O O . ARG A 1 85 ? -18.176 -0.109 -2.944 1.00 85.81 85 ARG A O 1
ATOM 687 N N . TYR A 1 86 ? -16.526 1.005 -3.975 1.00 84.19 86 TYR A N 1
ATOM 688 C CA . TYR A 1 86 ? -15.515 -0.017 -3.687 1.00 84.19 86 TYR A CA 1
ATOM 689 C C . TYR A 1 86 ? -15.175 -0.090 -2.200 1.00 84.19 86 TYR A C 1
ATOM 691 O O . TYR A 1 86 ? -15.003 -1.196 -1.683 1.00 84.19 86 TYR A O 1
ATOM 699 N N . LEU A 1 87 ? -15.096 1.051 -1.512 1.00 83.94 87 LEU A N 1
ATOM 700 C CA . LEU A 1 87 ? -14.836 1.106 -0.075 1.00 83.94 87 LEU A CA 1
ATOM 701 C C . LEU A 1 87 ? -15.987 0.502 0.727 1.00 83.94 87 LEU A C 1
ATOM 703 O O . LEU A 1 87 ? -15.734 -0.374 1.549 1.00 83.94 87 LEU A O 1
ATOM 707 N N . ILE A 1 88 ? -17.234 0.881 0.437 1.00 87.62 88 ILE A N 1
ATOM 708 C CA . ILE A 1 88 ? -18.425 0.313 1.087 1.00 87.62 88 ILE A CA 1
ATOM 709 C C . ILE A 1 88 ? -18.472 -1.197 0.860 1.00 87.62 88 ILE A C 1
ATOM 711 O O . ILE A 1 88 ? -18.588 -1.973 1.807 1.00 87.62 88 ILE A O 1
ATOM 715 N N . ARG A 1 89 ? -18.283 -1.640 -0.388 1.00 87.00 89 ARG A N 1
ATOM 716 C CA . ARG A 1 89 ? -18.221 -3.068 -0.709 1.00 87.00 89 ARG A CA 1
ATOM 717 C C . ARG A 1 89 ? -17.129 -3.781 0.089 1.00 87.00 89 ARG A C 1
ATOM 719 O O . ARG A 1 89 ? -17.358 -4.874 0.594 1.00 87.00 89 ARG A O 1
ATOM 726 N N . ARG A 1 90 ? -15.939 -3.187 0.216 1.00 83.12 90 ARG A N 1
ATOM 727 C CA . ARG A 1 90 ? -14.849 -3.758 1.017 1.00 83.12 90 ARG A CA 1
ATOM 728 C C . ARG A 1 90 ? -15.181 -3.795 2.502 1.00 83.12 90 ARG A C 1
ATOM 730 O O . ARG A 1 90 ? -14.853 -4.793 3.128 1.00 83.12 90 ARG A O 1
ATOM 737 N N . ALA A 1 91 ? -15.818 -2.766 3.046 1.00 84.12 91 ALA A N 1
ATOM 738 C CA . ALA A 1 91 ? -16.225 -2.731 4.445 1.00 84.12 91 ALA A CA 1
ATOM 739 C C . ALA A 1 91 ? -17.236 -3.840 4.768 1.00 84.12 91 ALA A C 1
ATOM 741 O O . ALA A 1 91 ? -17.099 -4.502 5.788 1.00 84.12 91 ALA A O 1
ATOM 742 N N . VAL A 1 92 ? -18.189 -4.090 3.864 1.00 87.25 92 VAL A N 1
ATOM 743 C CA . VAL A 1 92 ? -19.202 -5.148 4.019 1.00 87.25 92 VAL A CA 1
ATOM 744 C C . VAL A 1 92 ? -18.610 -6.542 3.819 1.00 87.25 92 VAL A C 1
ATOM 746 O O . VAL A 1 92 ? -18.939 -7.474 4.544 1.00 87.25 92 VAL A O 1
ATOM 749 N N . GLU A 1 93 ? -17.743 -6.718 2.821 1.00 84.56 93 GLU A N 1
ATOM 750 C CA . GLU A 1 93 ? -17.222 -8.043 2.492 1.00 84.56 93 GLU A CA 1
ATOM 751 C C . GLU A 1 93 ? -16.051 -8.484 3.387 1.00 84.56 93 GLU A C 1
ATOM 753 O O . GLU A 1 93 ? -15.738 -9.677 3.421 1.00 84.56 93 GLU A O 1
ATOM 758 N N . CYS A 1 94 ? -15.304 -7.563 3.997 1.00 75.94 94 CYS A N 1
ATOM 759 C CA . CYS A 1 94 ? -14.121 -7.904 4.783 1.00 75.94 94 CYS A CA 1
ATOM 760 C C . CYS A 1 94 ? -14.491 -8.344 6.199 1.00 75.94 94 CYS A C 1
ATOM 762 O O . CYS A 1 94 ? -15.323 -7.736 6.860 1.00 75.94 94 CYS A O 1
ATOM 764 N N . VAL A 1 95 ? -13.779 -9.361 6.690 1.00 79.38 95 VAL A N 1
ATOM 765 C CA . VAL A 1 95 ? -13.831 -9.739 8.104 1.00 79.38 95 VAL A CA 1
ATOM 766 C C . VAL A 1 95 ? -13.321 -8.563 8.932 1.00 79.38 95 VAL A C 1
ATOM 768 O O . VAL A 1 95 ? -12.219 -8.058 8.686 1.00 79.38 95 VAL A O 1
ATOM 771 N N . THR A 1 96 ? -14.136 -8.121 9.885 1.00 80.25 96 THR A N 1
ATOM 772 C CA . THR A 1 96 ? -13.766 -7.064 10.823 1.00 80.25 96 THR A CA 1
ATOM 773 C C . THR A 1 96 ? -12.675 -7.558 11.767 1.00 80.25 96 THR A C 1
ATOM 775 O O . THR A 1 96 ? -12.519 -8.754 12.012 1.00 80.25 96 THR A O 1
ATOM 778 N N . ILE A 1 97 ? -11.866 -6.627 12.263 1.00 83.69 97 ILE A N 1
ATOM 779 C CA . ILE A 1 97 ? -10.799 -6.927 13.210 1.00 83.69 97 ILE A CA 1
ATOM 780 C C . ILE A 1 97 ? -11.122 -6.305 14.559 1.00 83.69 97 ILE A C 1
ATOM 782 O O . ILE A 1 97 ? -11.542 -5.151 14.617 1.00 83.69 97 ILE A O 1
ATOM 786 N N . THR A 1 98 ? -10.908 -7.056 15.634 1.00 88.69 98 THR A N 1
ATOM 787 C CA . THR A 1 98 ? -11.037 -6.520 16.991 1.00 88.69 98 THR A CA 1
ATOM 788 C C . THR A 1 98 ? -9.791 -5.727 17.386 1.00 88.69 98 THR A C 1
ATOM 790 O O . THR A 1 98 ? -8.704 -5.928 16.838 1.00 88.69 98 THR A O 1
ATOM 793 N N . TYR A 1 99 ? -9.926 -4.827 18.359 1.00 88.62 99 TYR A N 1
ATOM 794 C CA . TYR A 1 99 ? -8.794 -4.045 18.861 1.00 88.62 99 TYR A CA 1
ATOM 795 C C . TYR A 1 99 ? -7.645 -4.937 19.361 1.00 88.62 99 TYR A C 1
ATOM 797 O O . TYR A 1 99 ? -6.482 -4.692 19.039 1.00 88.62 99 TYR A O 1
ATOM 805 N N . ASP A 1 100 ? -7.968 -6.030 20.051 1.00 89.25 100 ASP A N 1
ATOM 806 C CA . ASP A 1 100 ? -6.972 -6.973 20.566 1.00 89.25 100 ASP A CA 1
ATOM 807 C C . ASP A 1 100 ? -6.208 -7.662 19.435 1.00 89.25 100 ASP A C 1
ATOM 809 O O . ASP A 1 100 ? -4.984 -7.753 19.470 1.00 89.25 100 ASP A O 1
ATOM 813 N N . GLN A 1 101 ? -6.906 -8.082 18.376 1.00 88.25 101 GLN A N 1
ATOM 814 C CA . GLN A 1 101 ? -6.278 -8.671 17.191 1.00 88.25 101 GLN A CA 1
ATOM 815 C C . GLN A 1 101 ? -5.394 -7.663 16.451 1.00 88.25 101 GLN A C 1
ATOM 817 O O . GLN A 1 101 ? -4.319 -8.025 15.962 1.00 88.25 101 GLN A O 1
ATOM 822 N N . LEU A 1 102 ? -5.828 -6.400 16.372 1.00 86.50 102 LEU A N 1
ATOM 823 C CA . LEU A 1 102 ? -5.040 -5.324 15.781 1.00 86.50 102 LEU A CA 1
ATOM 824 C C . LEU A 1 102 ? -3.764 -5.105 16.590 1.00 86.50 102 LEU A C 1
ATOM 826 O O . LEU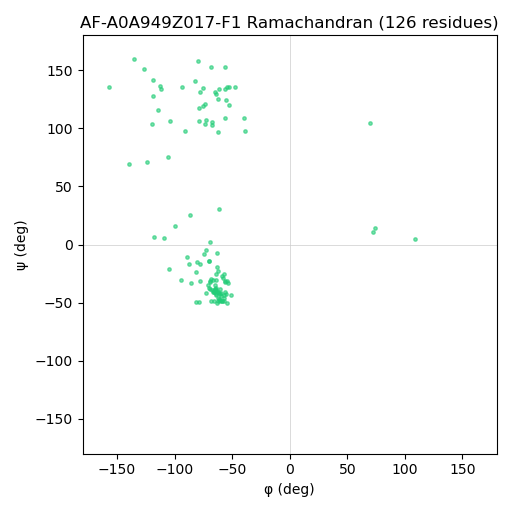 A 1 102 ? -2.680 -5.154 16.018 1.00 86.50 102 LEU A O 1
ATOM 830 N N . THR A 1 103 ? -3.883 -4.967 17.909 1.00 87.81 103 THR A N 1
ATOM 831 C CA . THR A 1 103 ? -2.756 -4.754 18.824 1.00 87.81 103 THR A CA 1
ATOM 832 C C . THR A 1 103 ? -1.816 -5.950 18.833 1.00 87.81 103 THR A C 1
ATOM 834 O O . THR A 1 103 ? -0.601 -5.773 18.830 1.00 87.81 103 THR A O 1
ATOM 837 N N . ALA A 1 104 ? -2.343 -7.173 18.748 1.00 87.69 104 ALA A N 1
ATOM 838 C CA . ALA A 1 104 ? -1.578 -8.409 18.614 1.00 87.69 104 ALA A CA 1
ATOM 839 C C . ALA A 1 104 ? -0.907 -8.554 17.237 1.00 87.69 104 ALA A C 1
ATOM 841 O O . ALA A 1 104 ? 0.025 -9.341 17.094 1.00 87.69 104 ALA A O 1
ATOM 842 N N . GLY A 1 105 ? -1.289 -7.748 16.238 1.00 81.88 105 GLY A N 1
ATOM 843 C CA . GLY A 1 105 ? -0.741 -7.809 14.877 1.00 81.88 105 GLY A CA 1
ATOM 844 C C . GLY A 1 105 ? -1.206 -9.032 14.101 1.00 81.88 105 GLY A C 1
ATOM 845 O O . GLY A 1 105 ? -0.707 -9.299 13.008 1.00 81.88 105 GLY A O 1
ATOM 846 N N . VAL A 1 106 ? -2.188 -9.748 14.644 1.00 80.56 106 VAL A N 1
ATOM 847 C CA . VAL A 1 106 ? -2.795 -10.901 14.002 1.00 80.56 106 VAL A CA 1
ATOM 848 C C . VAL A 1 106 ? -3.491 -10.409 12.751 1.00 80.56 106 VAL A C 1
ATOM 850 O O . VAL A 1 106 ? -4.233 -9.428 12.771 1.00 80.56 106 VAL A O 1
ATOM 853 N N . MET A 1 107 ? -3.243 -11.082 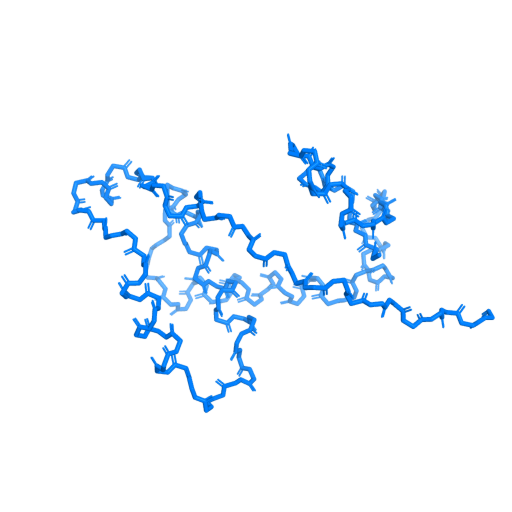11.637 1.00 70.25 107 MET A N 1
ATOM 854 C CA . MET A 1 107 ? -4.029 -10.901 10.432 1.00 70.25 107 MET A CA 1
ATOM 855 C C . MET A 1 107 ? -5.170 -11.918 10.464 1.00 70.25 107 MET A C 1
ATOM 857 O O . MET A 1 107 ? -4.927 -13.061 10.078 1.00 70.25 107 MET A O 1
ATOM 861 N N . PRO A 1 108 ? -6.398 -11.554 10.900 1.00 65.75 108 PRO A N 1
ATOM 862 C CA . PRO A 1 108 ? -7.540 -12.430 10.672 1.00 65.75 108 PRO A CA 1
ATOM 863 C C . PRO A 1 108 ? -7.638 -12.685 9.166 1.00 65.75 108 PRO A C 1
ATOM 865 O O . PRO A 1 108 ? -7.170 -11.861 8.372 1.00 65.75 108 PRO A O 1
ATOM 868 N N . ALA A 1 109 ? -8.194 -13.834 8.782 1.00 60.59 109 ALA A N 1
ATOM 869 C CA . ALA A 1 109 ? -8.115 -14.451 7.454 1.00 60.59 109 ALA A CA 1
ATOM 870 C C . ALA A 1 109 ? -8.713 -13.644 6.270 1.00 60.59 109 ALA A C 1
ATOM 872 O O . ALA A 1 109 ? -9.110 -14.210 5.261 1.00 60.59 109 ALA A O 1
ATOM 873 N N . GLY A 1 110 ? -8.711 -12.311 6.300 1.00 50.97 110 GLY A N 1
ATOM 874 C CA . GLY A 1 110 ? -8.973 -11.438 5.157 1.00 50.97 110 GLY A CA 1
ATOM 875 C C . GLY A 1 110 ? -7.956 -11.562 4.011 1.00 50.97 110 GLY A C 1
ATOM 876 O O . GLY A 1 110 ? -8.179 -10.978 2.952 1.00 50.97 110 GLY A O 1
ATOM 877 N N . ALA A 1 111 ? -6.862 -12.317 4.189 1.00 45.16 111 ALA A N 1
ATOM 878 C CA . ALA A 1 111 ? -5.962 -12.734 3.108 1.00 45.16 111 ALA A CA 1
ATOM 879 C C . ALA A 1 111 ? -6.395 -14.046 2.419 1.00 45.16 111 ALA A C 1
ATOM 881 O O . ALA A 1 111 ? -5.957 -14.300 1.303 1.00 45.16 111 ALA A O 1
ATOM 882 N N . ALA A 1 112 ? -7.283 -14.839 3.032 1.00 42.91 112 ALA A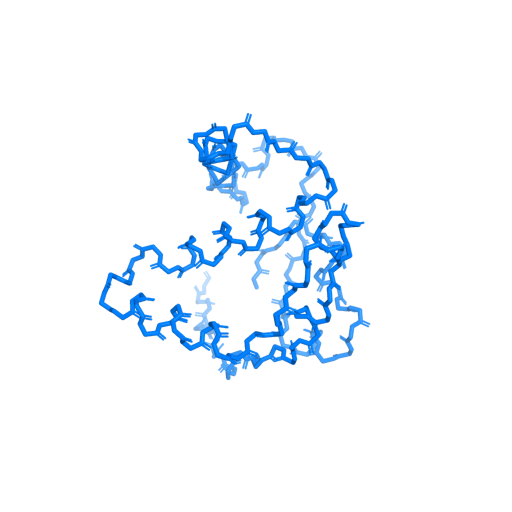 N 1
ATOM 883 C CA . ALA A 1 112 ? -7.797 -16.100 2.489 1.00 42.91 112 ALA A CA 1
ATOM 884 C C . ALA A 1 112 ? -9.021 -15.895 1.579 1.00 42.91 112 ALA A C 1
ATOM 886 O O . ALA A 1 112 ? -9.857 -16.781 1.420 1.00 42.91 112 ALA A O 1
ATOM 887 N N . ARG A 1 113 ? -9.164 -14.709 0.972 1.00 49.81 113 ARG A N 1
ATOM 888 C CA . ARG A 1 113 ? -10.138 -14.552 -0.103 1.00 49.81 113 ARG A CA 1
ATOM 889 C C . ARG A 1 113 ? -9.536 -15.220 -1.330 1.00 49.81 113 ARG A C 1
ATOM 891 O O . ARG A 1 113 ? -8.493 -14.768 -1.802 1.00 49.81 113 ARG A O 1
ATOM 898 N N . VAL A 1 114 ? -10.220 -16.246 -1.842 1.00 41.84 114 VAL A N 1
ATOM 899 C CA . VAL A 1 114 ? -10.046 -16.765 -3.203 1.00 41.84 114 VAL A CA 1
ATOM 900 C C . VAL A 1 114 ? -9.851 -15.552 -4.104 1.00 41.84 114 VAL A C 1
ATOM 902 O O . VAL A 1 114 ? -10.765 -14.734 -4.266 1.00 41.84 114 VAL A O 1
ATOM 905 N N . ARG A 1 115 ? -8.627 -15.357 -4.610 1.00 49.22 115 ARG A N 1
ATOM 906 C CA . ARG A 1 115 ? -8.398 -14.384 -5.672 1.00 49.22 115 ARG A CA 1
ATOM 907 C C . ARG A 1 115 ? -9.357 -14.828 -6.769 1.00 49.22 115 ARG A C 1
ATOM 909 O O . ARG A 1 115 ? -9.130 -15.876 -7.359 1.00 49.22 115 ARG A O 1
ATOM 916 N N . ARG A 1 116 ? -10.441 -14.086 -7.033 1.00 45.81 116 ARG A N 1
ATOM 917 C CA . ARG A 1 116 ? -11.088 -14.212 -8.340 1.00 45.81 116 ARG A CA 1
ATOM 918 C C . ARG A 1 116 ? -10.019 -13.761 -9.314 1.00 45.81 116 ARG A C 1
ATOM 920 O O . ARG A 1 116 ? -9.750 -12.565 -9.427 1.00 45.81 116 ARG A O 1
ATOM 927 N N . LEU A 1 117 ? -9.315 -14.740 -9.866 1.00 44.47 117 LEU A N 1
ATOM 928 C CA . LEU A 1 117 ? -8.339 -14.519 -10.906 1.00 44.47 117 LEU A CA 1
ATOM 929 C C . LEU A 1 117 ? -9.090 -13.802 -12.031 1.00 44.47 117 LEU A C 1
ATOM 931 O O . LEU A 1 117 ? -10.239 -14.165 -12.313 1.00 44.47 117 LEU A O 1
ATOM 935 N N . PRO A 1 118 ? -8.523 -12.728 -12.604 1.00 42.25 118 PRO A N 1
ATOM 936 C CA . PRO A 1 118 ? -9.122 -12.133 -13.785 1.00 42.25 118 PRO A CA 1
ATOM 937 C C . PRO A 1 118 ? -9.321 -13.249 -14.814 1.00 42.25 118 PRO A C 1
ATOM 939 O O . PRO A 1 118 ? -8.433 -14.087 -14.985 1.00 42.25 118 PRO A O 1
ATOM 942 N N . ALA A 1 119 ? -10.494 -13.285 -15.453 1.00 49.53 119 ALA A N 1
ATOM 943 C CA . ALA A 1 119 ? -10.713 -14.152 -16.605 1.00 49.53 119 ALA A CA 1
ATOM 944 C C . ALA A 1 119 ? -9.533 -13.971 -17.564 1.00 49.53 119 ALA A C 1
ATOM 946 O O . ALA A 1 119 ? -9.086 -12.837 -17.743 1.00 49.53 119 ALA A O 1
ATOM 947 N N . THR A 1 120 ? -9.010 -15.077 -18.096 1.00 44.38 120 THR A N 1
ATOM 948 C CA . THR A 1 120 ? -7.827 -15.146 -18.960 1.00 44.38 120 THR A CA 1
ATOM 949 C C . THR A 1 120 ? -7.793 -13.967 -19.933 1.00 44.38 120 THR A C 1
ATOM 951 O O . THR A 1 120 ? -8.464 -13.983 -20.960 1.00 44.38 120 THR A O 1
ATOM 954 N N . VAL A 1 121 ? -7.037 -12.916 -19.602 1.00 43.19 121 VAL A N 1
ATOM 955 C CA . VAL A 1 121 ? -6.790 -11.819 -20.537 1.00 43.19 121 VAL A CA 1
ATOM 956 C C . VAL A 1 121 ? -5.817 -12.394 -21.551 1.00 43.19 121 VAL A C 1
ATOM 958 O O . VAL A 1 121 ? -4.645 -12.606 -21.235 1.00 43.19 121 VAL A O 1
ATOM 961 N N . GLY A 1 122 ? -6.323 -12.734 -22.738 1.00 41.97 122 GLY A N 1
ATOM 962 C CA . GLY A 1 122 ? -5.486 -13.139 -23.859 1.00 41.97 122 GLY A CA 1
ATOM 963 C C . GLY A 1 122 ? -4.427 -12.067 -24.088 1.00 41.97 122 GLY A C 1
ATOM 964 O O . GLY A 1 122 ? -4.757 -10.901 -24.295 1.00 41.97 122 GLY A O 1
ATOM 965 N N . GLN A 1 123 ? -3.152 -12.439 -23.979 1.00 45.84 123 GLN A N 1
ATOM 966 C CA . GLN A 1 123 ? -2.067 -11.537 -24.345 1.00 45.84 123 GLN A CA 1
ATOM 967 C C . GLN A 1 123 ? -2.173 -11.263 -25.853 1.00 45.84 123 GLN A C 1
ATOM 969 O O . GLN A 1 123 ? -2.259 -12.231 -26.614 1.00 45.84 123 GLN A O 1
ATOM 974 N N . PRO A 1 124 ? -2.150 -9.999 -26.314 1.00 38.47 124 PRO A N 1
ATOM 975 C CA . PRO A 1 124 ? -1.909 -9.739 -27.723 1.00 38.47 124 PRO A CA 1
ATOM 976 C C . PRO A 1 124 ? -0.520 -10.285 -28.069 1.00 38.47 124 PRO A C 1
ATOM 978 O O . PRO A 1 124 ? 0.436 -10.106 -27.308 1.00 38.47 124 PRO A O 1
ATOM 981 N N . ALA A 1 125 ? -0.440 -11.013 -29.181 1.00 38.00 125 ALA A N 1
ATOM 982 C CA . ALA A 1 125 ? 0.804 -11.563 -29.691 1.00 38.00 125 ALA A CA 1
ATOM 983 C C . ALA A 1 125 ? 1.822 -10.430 -29.873 1.00 38.00 125 ALA A C 1
ATOM 985 O O . ALA A 1 125 ? 1.544 -9.447 -30.560 1.00 38.00 125 ALA A O 1
ATOM 986 N N . LEU A 1 126 ? 2.991 -10.560 -29.245 1.00 37.69 126 LEU A N 1
ATOM 987 C CA . LEU A 1 126 ? 4.148 -9.749 -29.602 1.00 37.69 126 LEU A CA 1
ATOM 988 C C . LEU A 1 126 ? 4.569 -10.201 -31.002 1.00 37.69 126 LEU A C 1
ATOM 990 O O . LEU A 1 126 ? 5.048 -11.319 -31.177 1.00 37.69 126 LEU A O 1
ATOM 994 N N . ALA A 1 127 ? 4.278 -9.370 -31.997 1.00 35.22 127 ALA A N 1
ATOM 995 C CA . ALA A 1 127 ? 4.769 -9.544 -33.351 1.00 35.22 127 ALA A CA 1
ATOM 996 C C . ALA A 1 127 ? 6.229 -9.078 -33.422 1.00 35.22 127 ALA A C 1
ATOM 998 O O . ALA A 1 127 ? 6.504 -7.958 -32.998 1.00 35.22 127 ALA A O 1
ATOM 999 N N . GLY A 1 128 ? 7.086 -9.920 -34.015 1.00 35.22 128 GLY A N 1
ATOM 1000 C CA . GLY A 1 128 ? 8.370 -9.544 -34.625 1.00 35.22 128 GLY A CA 1
ATOM 1001 C C . GLY A 1 128 ? 9.529 -9.349 -33.671 1.00 35.22 128 GLY A C 1
ATOM 1002 O O . GLY A 1 128 ? 9.650 -8.227 -33.141 1.00 35.22 128 GLY A O 1
#

Sequence (128 aa):
MLTDGFAGYRGRDADLGAHLKHTPVVQSDSANAGEFFPIIHTLFSNIKAWLVGTHHGVSAKHLPRYLREWSYRFNRRNLPDGLDRYLIRRAVECVTITYDQLTAGVMPAGAARVRRLPATVGQPALAG